Protein AF-A0A6G3XT58-F1 (afdb_monomer_lite)

Structure (mmCIF, N/CA/C/O backbone):
data_AF-A0A6G3XT58-F1
#
_entry.id   AF-A0A6G3XT58-F1
#
loop_
_atom_site.group_PDB
_atom_site.id
_atom_site.type_symbol
_atom_site.label_atom_id
_atom_site.label_alt_id
_atom_site.label_comp_id
_atom_site.label_asym_id
_atom_site.label_entity_id
_atom_site.label_seq_id
_atom_site.pdbx_PDB_ins_code
_atom_site.Cartn_x
_atom_site.Cartn_y
_atom_site.Cartn_z
_atom_site.occupancy
_atom_site.B_iso_or_equiv
_atom_site.auth_seq_id
_atom_site.auth_comp_id
_atom_site.auth_asym_id
_atom_site.auth_atom_id
_atom_site.pdbx_PDB_model_num
ATOM 1 N N . GLY A 1 1 ? 39.952 -7.685 -27.315 1.00 60.12 1 GLY A N 1
ATOM 2 C CA . GLY A 1 1 ? 38.799 -6.773 -27.231 1.00 60.12 1 GLY A CA 1
ATOM 3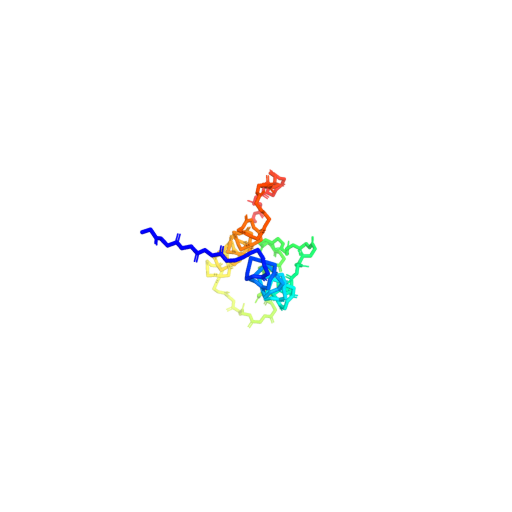 C C . GLY A 1 1 ? 37.572 -7.533 -27.665 1.00 60.12 1 GLY A C 1
ATOM 4 O O . GLY A 1 1 ? 37.712 -8.414 -28.505 1.00 60.12 1 GLY A O 1
ATOM 5 N N . VAL A 1 2 ? 36.422 -7.247 -27.066 1.00 74.62 2 VAL A N 1
ATOM 6 C CA . VAL A 1 2 ? 35.132 -7.770 -27.534 1.00 74.62 2 VAL A CA 1
ATOM 7 C C . VAL A 1 2 ? 34.594 -6.797 -28.580 1.00 74.62 2 VAL A C 1
ATOM 9 O O . VAL A 1 2 ? 34.707 -5.588 -28.391 1.00 74.62 2 VAL A O 1
ATOM 12 N N . TYR A 1 3 ? 34.063 -7.329 -29.677 1.00 81.00 3 TYR A N 1
ATOM 13 C CA . TYR A 1 3 ? 33.441 -6.567 -30.756 1.00 81.00 3 TYR A CA 1
ATOM 14 C C . TYR A 1 3 ? 32.003 -7.058 -30.906 1.00 81.00 3 TYR A C 1
ATOM 16 O O . TYR A 1 3 ? 31.780 -8.264 -30.995 1.00 81.00 3 TYR A O 1
ATOM 24 N N . ILE A 1 4 ? 31.054 -6.126 -30.900 1.00 91.06 4 ILE A N 1
ATOM 25 C CA . ILE A 1 4 ? 29.629 -6.370 -31.135 1.00 91.06 4 ILE A CA 1
ATOM 26 C C . ILE A 1 4 ? 29.226 -5.673 -32.438 1.00 91.06 4 ILE A C 1
ATOM 28 O O . ILE A 1 4 ? 29.819 -4.654 -32.791 1.00 91.06 4 ILE A O 1
ATOM 32 N N . CYS A 1 5 ? 28.290 -6.266 -33.177 1.00 95.56 5 CYS A N 1
ATOM 33 C CA . CYS A 1 5 ? 27.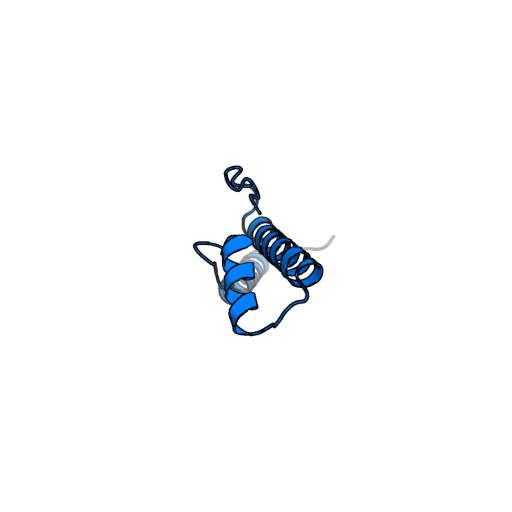806 -5.742 -34.451 1.00 95.56 5 CYS A CA 1
ATOM 34 C C . CYS A 1 5 ? 26.611 -4.797 -34.249 1.00 95.56 5 CYS A C 1
ATOM 36 O O . CYS A 1 5 ? 25.879 -4.974 -33.280 1.00 95.56 5 CYS A O 1
ATOM 38 N N . ASP A 1 6 ? 26.386 -3.842 -35.156 1.00 93.31 6 ASP A N 1
ATOM 39 C CA . ASP A 1 6 ? 25.275 -2.881 -35.029 1.00 93.31 6 ASP A CA 1
ATOM 40 C C . ASP A 1 6 ? 23.900 -3.579 -35.067 1.00 93.31 6 ASP A C 1
ATOM 42 O O . ASP A 1 6 ? 23.064 -3.336 -34.208 1.00 93.31 6 ASP A O 1
ATOM 46 N N . GLU A 1 7 ? 23.717 -4.567 -35.949 1.00 94.75 7 GLU A N 1
AT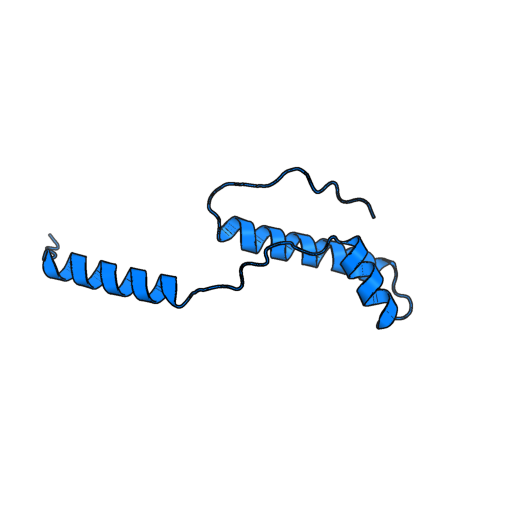OM 47 C CA . GLU A 1 7 ? 22.501 -5.405 -36.001 1.00 94.75 7 GLU A CA 1
ATOM 48 C C . GLU A 1 7 ? 22.250 -6.152 -34.680 1.00 94.75 7 GLU A C 1
ATOM 50 O O . GLU A 1 7 ? 21.119 -6.308 -34.231 1.00 94.75 7 GLU A O 1
ATOM 55 N N . CYS A 1 8 ? 23.325 -6.589 -34.025 1.00 95.31 8 CYS A N 1
ATOM 56 C CA . CYS A 1 8 ? 23.265 -7.280 -32.747 1.00 95.31 8 CYS A CA 1
ATOM 57 C C . CYS A 1 8 ? 22.806 -6.323 -31.637 1.00 95.31 8 CYS A C 1
ATOM 59 O O . CYS A 1 8 ? 22.152 -6.763 -30.696 1.00 95.31 8 CYS A O 1
ATOM 61 N N . ILE A 1 9 ? 23.165 -5.035 -31.726 1.00 94.62 9 ILE A N 1
ATOM 62 C CA . ILE A 1 9 ? 22.730 -3.999 -30.782 1.00 94.62 9 ILE A CA 1
ATOM 63 C C . ILE A 1 9 ? 21.233 -3.752 -30.964 1.00 94.62 9 ILE A C 1
ATOM 65 O O . ILE A 1 9 ? 20.507 -3.740 -29.974 1.00 94.62 9 ILE A O 1
ATOM 69 N N . ASP A 1 10 ? 20.777 -3.627 -32.208 1.00 94.62 10 ASP A N 1
ATOM 70 C CA . ASP A 1 10 ? 19.367 -3.402 -32.527 1.00 94.62 10 ASP A CA 1
ATOM 71 C C . ASP A 1 10 ? 18.494 -4.574 -32.066 1.00 94.62 10 ASP A C 1
ATOM 73 O O . ASP A 1 10 ? 17.510 -4.362 -31.362 1.00 94.62 10 ASP A O 1
ATOM 77 N N . LEU A 1 11 ? 18.919 -5.812 -32.344 1.00 93.69 11 LEU A N 1
ATOM 78 C CA . LEU A 1 11 ? 18.224 -7.012 -31.874 1.00 93.69 11 LEU A CA 1
ATOM 79 C C . LEU A 1 11 ? 18.199 -7.101 -30.340 1.00 93.69 11 LEU A C 1
ATOM 81 O O . LEU A 1 11 ? 17.187 -7.477 -29.757 1.00 93.69 11 LEU A O 1
ATOM 85 N N . CYS A 1 12 ? 19.299 -6.752 -29.663 1.00 94.00 12 CYS A N 1
ATOM 86 C CA . CYS A 1 12 ? 19.307 -6.711 -28.198 1.00 94.00 12 CYS A CA 1
ATOM 87 C C . CYS A 1 12 ? 18.322 -5.668 -27.658 1.00 94.00 12 CYS A C 1
ATOM 89 O O . CYS A 1 12 ? 17.662 -5.932 -26.658 1.00 94.00 12 CYS A O 1
ATOM 91 N N . ASN A 1 13 ? 18.234 -4.499 -28.295 1.00 91.75 13 ASN A N 1
ATOM 92 C CA . ASN A 1 13 ? 17.307 -3.450 -27.882 1.00 91.75 13 ASN A CA 1
ATOM 93 C C . ASN A 1 13 ? 15.849 -3.882 -28.084 1.00 91.75 13 ASN A C 1
ATOM 95 O O . ASN A 1 13 ? 15.052 -3.687 -27.175 1.00 91.75 13 ASN A O 1
ATOM 99 N N . GLU A 1 14 ? 15.523 -4.523 -29.210 1.00 93.56 14 GLU A N 1
ATOM 100 C CA . GLU A 1 14 ? 14.183 -5.061 -29.487 1.00 93.56 14 GLU A CA 1
ATOM 101 C C . GLU A 1 14 ? 13.762 -6.089 -28.425 1.00 93.56 14 GLU A C 1
ATOM 103 O O . GLU A 1 14 ? 12.698 -5.953 -27.827 1.00 93.56 14 GLU A O 1
ATOM 108 N N . ILE A 1 15 ? 14.641 -7.041 -28.091 1.00 91.62 15 ILE A N 1
ATOM 109 C CA . ILE A 1 15 ? 14.386 -8.035 -27.033 1.00 91.62 15 ILE A CA 1
ATOM 110 C C . ILE A 1 15 ? 14.151 -7.358 -25.672 1.00 91.62 15 ILE A C 1
ATOM 112 O O . ILE A 1 15 ? 13.265 -7.757 -24.922 1.00 91.62 15 ILE A O 1
ATOM 116 N N . ILE A 1 16 ? 14.934 -6.329 -25.329 1.00 88.69 16 ILE A N 1
ATOM 117 C CA . ILE A 1 16 ? 14.772 -5.599 -24.061 1.00 88.69 16 ILE A CA 1
ATOM 118 C C . ILE A 1 16 ? 13.437 -4.842 -24.023 1.00 88.69 16 ILE A C 1
ATOM 120 O O . ILE A 1 16 ? 12.786 -4.804 -22.978 1.00 88.69 16 ILE A O 1
ATOM 124 N N . GLU A 1 17 ? 13.039 -4.224 -25.134 1.00 86.75 17 GLU A N 1
ATOM 125 C CA . GLU A 1 17 ? 11.776 -3.491 -25.237 1.00 86.75 17 GLU A CA 1
ATOM 126 C C . GLU A 1 17 ? 10.563 -4.424 -25.149 1.00 86.75 17 GLU A C 1
ATOM 128 O O . GLU A 1 17 ? 9.604 -4.092 -24.449 1.00 86.75 17 GLU A O 1
ATOM 133 N N . GLU A 1 18 ? 10.615 -5.596 -25.788 1.00 83.56 18 GLU A N 1
ATOM 134 C CA . GLU A 1 18 ? 9.567 -6.618 -25.691 1.00 83.56 18 GLU A CA 1
ATOM 135 C C . GLU A 1 18 ? 9.399 -7.126 -24.251 1.00 83.56 18 GLU A C 1
ATOM 137 O O . GLU A 1 18 ? 8.286 -7.114 -23.723 1.00 83.56 18 GLU A O 1
ATOM 142 N N . GLU A 1 19 ? 10.491 -7.470 -23.563 1.00 78.56 19 GLU A N 1
ATOM 143 C CA . GLU A 1 19 ? 10.460 -7.925 -22.162 1.00 78.56 19 GLU A CA 1
ATOM 144 C C . GLU A 1 19 ? 9.918 -6.838 -21.210 1.00 78.56 19 GLU A C 1
ATOM 146 O O . GLU A 1 19 ? 9.147 -7.112 -20.281 1.00 78.56 19 GLU A O 1
ATOM 151 N N . LEU A 1 20 ? 10.277 -5.572 -21.445 1.00 73.44 20 LEU A N 1
ATOM 152 C CA . LEU A 1 20 ? 9.770 -4.445 -20.660 1.00 73.44 20 LEU A CA 1
ATOM 153 C C . LEU A 1 20 ? 8.275 -4.192 -20.920 1.00 73.44 20 LEU A C 1
ATOM 155 O O . LEU A 1 20 ? 7.550 -3.818 -19.998 1.00 73.44 20 LEU A O 1
ATOM 159 N N . ALA A 1 21 ? 7.805 -4.411 -22.150 1.00 70.94 21 ALA A N 1
ATOM 160 C CA . ALA A 1 21 ? 6.400 -4.276 -22.525 1.00 70.94 21 ALA A CA 1
ATOM 161 C C . ALA A 1 21 ? 5.525 -5.429 -21.999 1.00 70.94 21 ALA A C 1
ATOM 163 O O . ALA A 1 21 ? 4.378 -5.190 -21.614 1.00 70.94 21 ALA A O 1
ATOM 164 N N . GLU A 1 22 ? 6.051 -6.658 -21.932 1.00 65.50 22 GLU A N 1
ATOM 165 C CA . GLU A 1 22 ? 5.382 -7.795 -21.280 1.00 65.50 22 GLU A CA 1
ATOM 166 C C . GLU A 1 22 ? 5.267 -7.604 -19.762 1.00 65.50 22 GLU A C 1
ATOM 168 O O . GLU A 1 22 ? 4.307 -8.065 -19.137 1.00 65.50 22 GLU A O 1
ATOM 173 N N . THR A 1 23 ? 6.176 -6.822 -19.178 1.00 57.75 23 THR A N 1
ATOM 174 C CA . THR A 1 23 ? 6.114 -6.364 -17.785 1.00 57.75 23 THR A CA 1
ATOM 175 C C . THR A 1 23 ? 5.147 -5.181 -17.637 1.00 57.75 23 THR A C 1
ATOM 177 O O . THR A 1 23 ? 5.437 -4.198 -16.955 1.00 57.75 23 THR A O 1
ATOM 180 N N . SER A 1 24 ? 3.965 -5.244 -18.268 1.00 55.12 24 SER A N 1
ATOM 181 C CA . SER A 1 24 ? 2.866 -4.318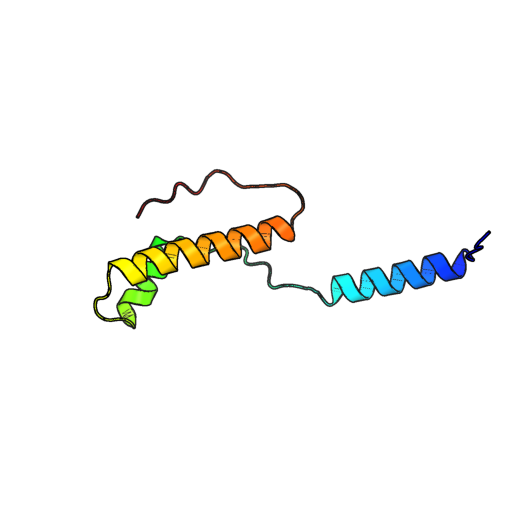 -17.984 1.00 55.12 24 SER A CA 1
ATOM 182 C C . SER A 1 24 ? 2.316 -4.621 -16.585 1.00 55.12 24 SER A C 1
ATOM 184 O O . SER A 1 24 ? 1.250 -5.219 -16.411 1.00 55.12 24 SER A O 1
ATOM 186 N N . GLU A 1 25 ? 3.100 -4.280 -15.568 1.00 59.59 25 GLU A N 1
ATOM 187 C CA . GLU A 1 25 ? 2.723 -4.373 -14.172 1.00 59.59 25 GLU A CA 1
ATOM 188 C C . GLU A 1 25 ? 1.483 -3.506 -13.951 1.00 59.59 25 GLU A C 1
ATOM 190 O O . GLU A 1 25 ? 1.305 -2.443 -14.556 1.00 59.59 25 GLU A O 1
ATOM 195 N N . VAL A 1 26 ? 0.562 -4.020 -13.134 1.00 57.59 26 VAL A N 1
ATOM 196 C CA . VAL A 1 26 ? -0.698 -3.352 -12.812 1.00 57.59 26 VAL A CA 1
ATOM 197 C C . VAL A 1 26 ? -0.362 -2.003 -12.180 1.00 57.59 26 VAL A C 1
ATOM 199 O O . VAL A 1 26 ? -0.088 -1.913 -10.984 1.00 57.59 26 VAL A O 1
ATOM 202 N N . ARG A 1 27 ? -0.384 -0.938 -12.984 1.00 58.44 27 ARG A N 1
ATOM 203 C CA . ARG A 1 27 ? -0.264 0.430 -12.485 1.00 58.44 27 ARG A CA 1
ATOM 204 C C . ARG A 1 27 ? -1.552 0.747 -11.745 1.00 58.44 27 ARG A C 1
ATOM 206 O O . ARG A 1 27 ? -2.560 1.096 -12.349 1.00 58.44 27 ARG A O 1
ATOM 213 N N . TRP A 1 28 ? -1.526 0.587 -10.427 1.00 63.41 28 TRP A N 1
ATOM 214 C CA . TRP A 1 28 ? -2.607 1.062 -9.574 1.00 63.41 28 TRP A CA 1
ATOM 215 C C . TRP A 1 28 ? -2.642 2.590 -9.667 1.00 63.41 28 TRP A C 1
ATOM 217 O O . TRP A 1 28 ? -1.716 3.256 -9.207 1.00 63.41 28 TRP A O 1
ATOM 227 N N . GLU A 1 29 ? -3.674 3.148 -10.296 1.00 68.94 29 GLU A N 1
ATOM 228 C CA . GLU A 1 29 ? -3.817 4.604 -10.452 1.00 68.94 29 GLU A CA 1
ATOM 229 C C . GLU A 1 29 ? -3.918 5.317 -9.099 1.00 68.94 29 GLU A C 1
ATOM 231 O O . GLU A 1 29 ? -3.424 6.434 -8.959 1.00 68.94 29 GLU A O 1
ATOM 236 N N . GLU A 1 30 ? -4.464 4.644 -8.080 1.00 79.00 30 GLU A N 1
ATOM 237 C CA . GLU A 1 30 ? -4.509 5.149 -6.712 1.00 79.00 30 GLU A CA 1
ATOM 238 C C . GLU A 1 30 ? -4.421 3.988 -5.708 1.00 79.00 30 GLU A C 1
ATOM 240 O O . GLU A 1 30 ? -5.169 3.011 -5.788 1.00 79.00 30 GLU A O 1
ATOM 245 N N . LEU A 1 31 ? -3.465 4.064 -4.776 1.00 85.19 31 LEU A N 1
ATOM 246 C CA . LEU A 1 31 ? -3.329 3.080 -3.702 1.00 85.19 31 LEU A CA 1
ATOM 247 C C . LEU A 1 31 ? -4.303 3.422 -2.565 1.00 85.19 31 LEU A C 1
ATOM 249 O O . LEU A 1 31 ? -4.296 4.564 -2.102 1.00 85.19 31 LEU A O 1
ATOM 253 N N . PRO A 1 32 ? -5.083 2.450 -2.054 1.00 90.56 32 PRO A N 1
ATOM 254 C CA . PRO A 1 32 ? -5.997 2.699 -0.946 1.00 90.56 32 PRO A CA 1
ATOM 255 C C . PRO A 1 32 ? -5.215 3.115 0.300 1.00 90.56 32 PRO A C 1
ATOM 257 O O . PRO A 1 32 ? -4.210 2.494 0.655 1.00 90.56 32 PRO A O 1
ATOM 260 N N . LYS A 1 33 ? -5.684 4.149 0.995 1.00 92.00 33 LYS A N 1
ATOM 261 C CA . LYS A 1 33 ? -5.062 4.663 2.216 1.00 92.00 33 LYS A CA 1
ATOM 262 C C . LYS A 1 33 ? -5.111 3.607 3.326 1.00 92.00 33 LYS A C 1
ATOM 264 O O . LYS A 1 33 ? -6.035 2.793 3.371 1.00 92.00 33 LYS A O 1
ATOM 269 N N . PRO A 1 34 ? -4.189 3.645 4.308 1.00 94.81 34 PRO A N 1
ATOM 270 C CA . PRO A 1 34 ? -4.179 2.688 5.418 1.00 94.81 34 PRO A CA 1
ATOM 271 C C . PRO A 1 34 ? -5.521 2.565 6.151 1.00 94.81 34 PRO A C 1
ATOM 273 O O . PRO A 1 34 ? -5.884 1.478 6.586 1.00 94.81 34 PRO A O 1
ATOM 276 N N . ARG A 1 35 ? -6.283 3.655 6.261 1.00 94.44 35 ARG A N 1
ATOM 277 C CA . ARG A 1 35 ? -7.613 3.632 6.874 1.00 94.44 35 ARG A CA 1
ATOM 278 C C . ARG A 1 35 ? -8.630 2.819 6.069 1.00 94.44 35 ARG A C 1
ATOM 280 O O . ARG A 1 35 ? -9.385 2.058 6.657 1.00 94.44 35 ARG A O 1
ATOM 287 N N . GLU A 1 36 ? -8.608 2.917 4.746 1.00 94.12 36 GLU A N 1
ATOM 288 C CA . GLU A 1 36 ? -9.499 2.147 3.868 1.00 94.12 36 GLU A CA 1
ATOM 289 C C . GLU A 1 36 ? -9.166 0.650 3.932 1.00 94.12 36 GLU A C 1
ATOM 291 O O . GLU A 1 36 ? -10.058 -0.194 3.998 1.00 94.12 36 GLU A O 1
ATOM 296 N N . ILE A 1 37 ? -7.871 0.314 4.011 1.00 94.62 37 ILE A N 1
ATOM 297 C CA . ILE A 1 37 ? -7.407 -1.065 4.226 1.00 94.62 37 ILE A CA 1
ATOM 298 C C . ILE A 1 37 ? -7.871 -1.580 5.598 1.00 94.62 37 ILE A C 1
ATOM 300 O O . ILE A 1 37 ? -8.316 -2.722 5.716 1.00 94.62 37 ILE A O 1
ATOM 304 N N . TYR A 1 38 ? -7.803 -0.741 6.632 1.00 96.00 38 TYR A N 1
ATOM 305 C CA . TYR A 1 38 ? -8.256 -1.087 7.975 1.00 96.00 38 TYR A CA 1
ATOM 306 C C . TYR A 1 38 ? -9.760 -1.373 8.020 1.00 96.00 38 TYR A C 1
ATOM 308 O O . TYR A 1 38 ? -10.169 -2.412 8.535 1.00 96.00 38 TYR A O 1
ATOM 316 N N . GLU A 1 39 ? -10.571 -0.475 7.455 1.00 95.81 39 GLU A N 1
ATOM 317 C CA . GLU A 1 39 ? -12.031 -0.601 7.380 1.00 95.81 39 GLU A CA 1
ATOM 318 C C . GLU A 1 39 ? -12.439 -1.844 6.579 1.00 95.81 39 GLU A C 1
ATOM 320 O O . GLU A 1 39 ? -13.337 -2.583 6.985 1.00 95.81 39 GLU A O 1
ATOM 325 N N . PHE A 1 40 ? -11.719 -2.152 5.497 1.00 95.94 40 PHE A N 1
ATOM 326 C CA . PHE A 1 40 ? -11.902 -3.404 4.770 1.00 95.94 40 PHE A CA 1
ATOM 327 C C . PHE A 1 40 ? -11.631 -4.624 5.661 1.00 95.94 40 PHE A C 1
ATOM 329 O O . PHE A 1 40 ? -12.437 -5.5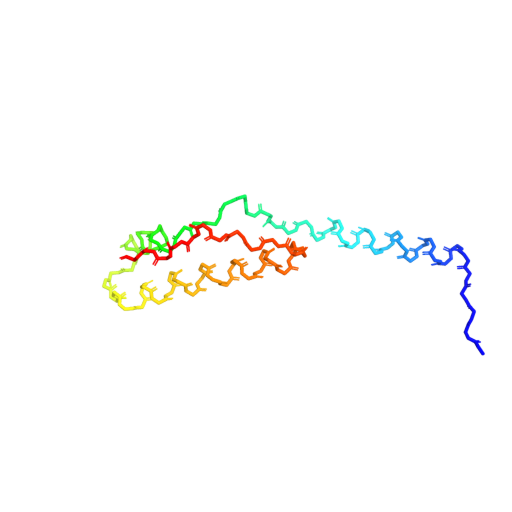54 5.693 1.00 95.94 40 PHE A O 1
ATOM 336 N N . LEU A 1 41 ? -10.532 -4.623 6.425 1.00 96.31 41 LEU A N 1
ATOM 337 C CA . LEU A 1 41 ? -10.190 -5.717 7.338 1.00 96.31 41 LEU A CA 1
ATOM 338 C C . LEU A 1 41 ? -11.207 -5.883 8.472 1.00 96.31 41 LEU A C 1
ATOM 340 O O . LEU A 1 41 ? -11.417 -7.011 8.9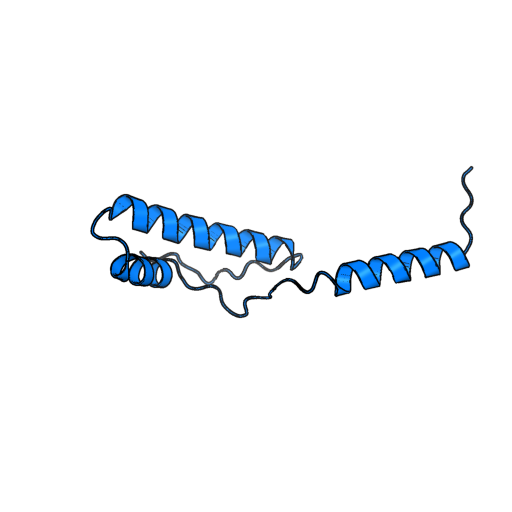13 1.00 96.31 41 LEU A O 1
ATOM 344 N N . GLU A 1 42 ? -11.872 -4.817 8.922 1.00 96.00 42 GLU A N 1
ATOM 345 C CA . GLU A 1 42 ? -12.920 -4.913 9.949 1.00 96.00 42 GLU A CA 1
ATOM 346 C C . GLU A 1 42 ? -14.095 -5.803 9.528 1.00 96.00 42 GLU A C 1
ATOM 348 O O . GLU A 1 42 ? -14.685 -6.476 10.373 1.00 96.00 42 GLU A O 1
ATOM 353 N N . GLY A 1 43 ? -14.401 -5.866 8.228 1.00 96.25 43 GLY A N 1
ATOM 354 C CA . GLY A 1 43 ? -15.466 -6.717 7.694 1.00 96.25 43 GLY A CA 1
ATOM 355 C C . GLY A 1 43 ? -15.164 -8.220 7.744 1.00 96.25 43 GLY A C 1
ATOM 356 O O . GLY A 1 43 ? -16.088 -9.028 7.663 1.00 96.25 43 GLY A O 1
ATOM 357 N N . TYR A 1 44 ? -13.891 -8.606 7.892 1.00 96.31 44 TYR A N 1
ATOM 358 C CA . TYR A 1 44 ? -13.446 -10.006 7.807 1.00 96.31 44 TYR A CA 1
ATOM 359 C C . TYR A 1 44 ? -12.682 -10.489 9.044 1.00 96.31 44 TYR A C 1
ATOM 361 O O . TYR A 1 44 ? -12.660 -11.686 9.331 1.00 96.31 44 TYR A O 1
ATOM 369 N N . VAL A 1 45 ? -12.048 -9.580 9.786 1.00 94.94 45 VAL A N 1
ATOM 370 C CA . VAL A 1 45 ? -11.187 -9.880 10.932 1.00 94.94 45 VAL A CA 1
ATOM 371 C C . VAL A 1 45 ? -11.768 -9.227 12.180 1.00 94.94 45 VAL A C 1
ATOM 373 O O . VAL A 1 45 ? -11.666 -8.019 12.394 1.00 94.94 45 VAL A O 1
ATOM 376 N N . VAL A 1 46 ? -12.361 -10.054 13.040 1.00 95.56 46 VAL A N 1
ATOM 377 C CA . VAL A 1 46 ? -12.953 -9.602 14.303 1.00 95.56 46 VAL A CA 1
ATOM 378 C C . VAL A 1 46 ? -11.857 -9.397 15.354 1.00 95.56 46 VAL A C 1
ATOM 380 O O . VAL A 1 46 ? -11.109 -10.321 15.684 1.00 95.56 46 VAL A O 1
ATOM 383 N N . GLY A 1 47 ? -11.782 -8.184 15.906 1.00 94.69 47 GLY A N 1
ATOM 384 C CA . GLY A 1 47 ? -10.776 -7.786 16.892 1.00 94.69 47 GLY A CA 1
ATOM 385 C C . GLY A 1 47 ? -9.384 -7.586 16.285 1.00 94.69 47 GLY A C 1
ATOM 386 O O . GLY A 1 47 ? -9.244 -7.174 15.139 1.00 94.69 47 GLY A O 1
ATOM 387 N N . GLN A 1 48 ? -8.337 -7.881 17.064 1.00 95.44 48 GLN A N 1
ATOM 388 C CA . GLN A 1 48 ? -6.932 -7.730 16.647 1.00 95.44 48 GLN A CA 1
ATOM 389 C C . GLN A 1 48 ? -6.572 -6.315 16.150 1.00 95.44 48 GLN A C 1
ATOM 391 O O . GLN A 1 48 ? -5.776 -6.157 15.224 1.00 95.44 48 GLN A O 1
ATOM 396 N N . GLU A 1 49 ? -7.107 -5.278 16.800 1.00 96.06 49 GLU A N 1
ATOM 397 C CA . GLU A 1 49 ? -6.868 -3.864 16.460 1.00 96.06 49 GLU A CA 1
ATOM 398 C C . GLU A 1 49 ? -5.383 -3.528 16.195 1.00 96.06 49 GLU A C 1
ATOM 400 O O . GLU A 1 49 ? -5.084 -2.915 15.165 1.00 96.06 49 GLU A O 1
ATOM 405 N N . PRO A 1 50 ? -4.413 -3.976 17.028 1.00 96.44 50 PRO A N 1
ATOM 406 C CA . PRO A 1 50 ? -3.003 -3.678 16.783 1.00 96.44 50 PRO A CA 1
ATOM 407 C C . PRO A 1 50 ? -2.475 -4.305 15.486 1.00 96.44 50 PRO A C 1
ATOM 409 O O . PRO A 1 50 ? -1.659 -3.695 14.796 1.00 96.44 50 PRO A O 1
ATOM 412 N N . ALA A 1 51 ? -2.950 -5.505 15.138 1.00 96.44 51 ALA A N 1
ATOM 413 C CA . ALA A 1 51 ? -2.526 -6.220 13.940 1.00 96.44 51 ALA A CA 1
ATOM 414 C C . ALA A 1 51 ? -3.146 -5.611 12.677 1.00 96.44 51 ALA A C 1
ATOM 416 O O . ALA A 1 51 ? -2.417 -5.361 11.721 1.00 96.44 51 ALA A O 1
ATOM 417 N N . LYS A 1 52 ? -4.451 -5.294 12.692 1.00 96.38 52 LYS A N 1
ATOM 418 C CA . LYS A 1 52 ? -5.129 -4.608 11.575 1.00 96.38 52 LYS A CA 1
ATOM 419 C C . LYS A 1 52 ? -4.441 -3.281 11.249 1.00 96.38 52 LYS A C 1
ATOM 421 O O . LYS A 1 52 ? -4.143 -2.998 10.089 1.00 96.38 52 LYS A O 1
ATOM 426 N N . LYS A 1 53 ? -4.100 -2.502 12.282 1.00 95.62 53 LYS A N 1
ATOM 427 C CA . LYS A 1 53 ? -3.372 -1.233 12.157 1.00 95.62 53 LYS A CA 1
ATOM 428 C C . LYS A 1 53 ? -1.973 -1.419 11.567 1.00 95.62 53 LYS A C 1
ATOM 430 O O . LYS A 1 53 ? -1.611 -0.725 10.617 1.00 95.62 53 LYS A O 1
ATOM 435 N N . ALA A 1 54 ? -1.199 -2.364 12.101 1.00 96.06 54 ALA A N 1
ATOM 436 C CA . ALA A 1 54 ? 0.147 -2.647 11.609 1.00 96.06 54 ALA A CA 1
ATOM 437 C C . ALA A 1 54 ? 0.140 -3.133 10.151 1.00 96.06 54 ALA A C 1
ATOM 439 O O . ALA A 1 54 ? 0.934 -2.653 9.343 1.00 96.06 54 ALA A O 1
ATOM 440 N N . LEU A 1 55 ? -0.780 -4.039 9.805 1.00 96.12 55 LEU A N 1
ATOM 441 C CA . LEU A 1 55 ? -0.900 -4.602 8.464 1.00 96.12 55 LEU A CA 1
ATOM 442 C C . LEU A 1 55 ? -1.282 -3.532 7.440 1.00 96.12 55 LEU A C 1
ATOM 444 O O . LEU A 1 55 ? -0.649 -3.443 6.394 1.00 96.12 55 LEU A O 1
ATOM 448 N N . SER A 1 56 ? -2.252 -2.680 7.770 1.00 95.81 56 SER A N 1
ATOM 449 C CA . SER A 1 56 ? -2.729 -1.630 6.866 1.00 95.81 56 SER A CA 1
ATOM 450 C C . SER A 1 56 ? -1.617 -0.653 6.474 1.00 95.81 56 SER A C 1
ATOM 452 O O . SER A 1 56 ? -1.430 -0.349 5.298 1.00 95.81 56 SER A O 1
ATOM 454 N N . VAL A 1 57 ? -0.808 -0.218 7.447 1.00 95.44 57 VAL A N 1
ATOM 455 C CA . VAL A 1 57 ? 0.344 0.662 7.194 1.00 95.44 57 VAL A CA 1
ATOM 456 C C . VAL A 1 57 ? 1.463 -0.074 6.450 1.00 95.44 57 VAL A C 1
ATOM 458 O O . VAL A 1 57 ? 2.088 0.493 5.553 1.00 95.44 57 VAL A O 1
ATOM 461 N N . ALA A 1 58 ? 1.736 -1.332 6.806 1.00 95.38 58 ALA A N 1
ATOM 462 C CA . ALA A 1 58 ? 2.791 -2.123 6.176 1.00 95.38 58 ALA A CA 1
ATOM 463 C C . ALA A 1 58 ? 2.502 -2.394 4.693 1.00 95.38 58 ALA A C 1
ATOM 465 O O . ALA A 1 58 ? 3.387 -2.204 3.859 1.00 95.38 58 ALA A O 1
ATOM 466 N N . VAL A 1 59 ? 1.270 -2.790 4.368 1.00 93.50 59 VAL A N 1
ATOM 467 C CA . VAL A 1 59 ? 0.818 -3.067 2.998 1.00 93.50 59 VAL A CA 1
ATOM 468 C C . VAL A 1 59 ? 0.840 -1.794 2.159 1.00 93.50 59 VAL A C 1
ATOM 470 O O . VAL A 1 59 ? 1.435 -1.793 1.083 1.00 93.50 59 VAL A O 1
ATOM 473 N N . TYR A 1 60 ? 0.294 -0.692 2.683 1.00 92.81 60 TYR A N 1
ATOM 474 C CA . TYR A 1 60 ? 0.339 0.607 2.013 1.00 92.81 60 TYR A CA 1
ATOM 475 C C . TYR A 1 60 ? 1.769 1.014 1.639 1.00 92.81 60 TYR A C 1
ATOM 477 O O . TYR A 1 60 ? 2.078 1.291 0.482 1.00 92.81 60 TYR A O 1
ATOM 485 N N . ASN A 1 61 ? 2.679 0.984 2.617 1.00 91.44 61 ASN A N 1
ATOM 486 C CA . ASN A 1 61 ? 4.073 1.360 2.401 1.00 91.44 61 ASN A CA 1
ATOM 487 C C . ASN A 1 61 ? 4.816 0.385 1.481 1.00 91.44 61 ASN A C 1
ATOM 489 O O . ASN A 1 61 ? 5.737 0.793 0.773 1.00 91.44 61 ASN A O 1
ATOM 493 N N . HIS A 1 62 ? 4.452 -0.899 1.499 1.00 90.38 62 HIS A N 1
ATOM 494 C CA . HIS A 1 62 ? 5.016 -1.885 0.589 1.00 90.38 62 HIS A CA 1
ATOM 495 C C . HIS A 1 62 ? 4.675 -1.537 -0.858 1.00 90.38 62 HIS A C 1
ATOM 497 O O . HIS A 1 62 ? 5.591 -1.345 -1.654 1.00 90.38 62 HIS A O 1
ATOM 503 N N . TYR A 1 63 ? 3.391 -1.363 -1.174 1.00 87.75 63 TYR A N 1
ATOM 504 C CA . TYR A 1 63 ? 2.965 -1.043 -2.535 1.00 87.75 63 TYR A CA 1
ATOM 505 C C . TYR A 1 63 ? 3.401 0.354 -2.983 1.00 87.75 63 TYR A C 1
ATOM 507 O O . TYR A 1 63 ? 3.811 0.520 -4.128 1.00 87.75 63 TYR A O 1
ATOM 515 N N . LYS A 1 64 ? 3.454 1.332 -2.069 1.00 86.19 64 LYS A N 1
ATOM 516 C CA . LYS A 1 64 ? 4.047 2.648 -2.350 1.00 86.19 64 LYS A CA 1
ATOM 517 C C . LYS A 1 64 ? 5.523 2.540 -2.752 1.00 86.19 64 LYS A C 1
ATOM 519 O O . LYS A 1 64 ? 5.979 3.274 -3.624 1.00 86.19 64 LYS A O 1
ATOM 524 N N . ARG A 1 65 ? 6.285 1.626 -2.135 1.00 83.62 65 ARG A N 1
ATOM 525 C CA . ARG A 1 65 ? 7.687 1.367 -2.503 1.00 83.62 65 ARG A CA 1
ATOM 526 C C . ARG A 1 65 ? 7.812 0.640 -3.840 1.00 83.62 65 ARG A C 1
ATOM 528 O O . ARG A 1 65 ? 8.739 0.954 -4.574 1.00 83.62 65 ARG A O 1
ATOM 535 N N . VAL A 1 66 ? 6.918 -0.305 -4.132 1.00 83.62 66 VAL A N 1
ATOM 536 C CA . VAL A 1 66 ? 6.886 -1.017 -5.422 1.00 83.62 66 VAL A CA 1
ATOM 537 C C . VAL A 1 66 ? 6.659 -0.014 -6.560 1.00 83.62 66 VAL A C 1
ATOM 539 O O . VAL A 1 66 ? 7.551 0.143 -7.388 1.00 83.62 66 VAL A O 1
ATOM 542 N N . GLN A 1 67 ? 5.616 0.822 -6.474 1.00 79.12 67 GLN A N 1
ATOM 543 C CA . GLN A 1 67 ? 5.354 1.874 -7.472 1.00 79.12 67 GLN A CA 1
ATOM 544 C C . GLN A 1 67 ? 6.486 2.893 -7.634 1.00 79.12 67 GLN A C 1
ATOM 546 O O . GLN A 1 67 ? 6.748 3.376 -8.735 1.00 79.12 67 GLN A O 1
ATOM 551 N N . ALA A 1 68 ? 7.153 3.265 -6.539 1.00 74.25 68 ALA A N 1
ATOM 552 C CA . ALA A 1 68 ? 8.283 4.191 -6.593 1.00 74.25 68 ALA A CA 1
ATOM 553 C C . ALA A 1 68 ? 9.554 3.555 -7.184 1.00 74.25 68 ALA A C 1
ATOM 555 O O . ALA A 1 68 ? 10.436 4.280 -7.640 1.00 74.25 68 ALA A O 1
ATOM 556 N N . GLY A 1 69 ? 9.673 2.225 -7.139 1.00 66.75 69 GLY A N 1
ATOM 557 C CA . GLY A 1 69 ? 10.729 1.479 -7.822 1.00 66.75 69 GLY A CA 1
ATOM 558 C C . GLY A 1 69 ? 10.491 1.385 -9.329 1.00 66.75 69 GLY A C 1
ATOM 559 O O . GLY A 1 69 ? 11.454 1.426 -10.088 1.00 66.75 69 GLY A O 1
ATOM 560 N N . GLU A 1 70 ? 9.224 1.328 -9.746 1.00 60.31 70 GLU A N 1
ATOM 561 C CA . GLU A 1 70 ? 8.803 1.303 -11.154 1.00 60.31 70 GLU A CA 1
ATOM 562 C C . GLU A 1 70 ? 8.888 2.693 -11.818 1.00 60.31 70 GLU A C 1
ATOM 564 O O . GLU A 1 70 ? 9.395 2.835 -12.929 1.00 60.31 70 GLU A O 1
ATOM 569 N N . ASN A 1 71 ? 8.447 3.754 -11.131 1.00 54.88 71 ASN A N 1
ATOM 570 C CA . ASN A 1 71 ? 8.573 5.136 -11.602 1.00 54.88 71 ASN A CA 1
ATOM 571 C C . ASN A 1 71 ? 9.842 5.767 -11.010 1.00 54.88 71 ASN A C 1
ATOM 573 O O . ASN A 1 71 ? 9.806 6.310 -9.904 1.00 54.88 71 ASN A O 1
ATOM 577 N N . GLY A 1 72 ? 10.961 5.740 -11.736 1.00 51.97 72 GLY A N 1
ATOM 578 C CA . GLY A 1 72 ? 12.195 6.427 -11.345 1.00 51.97 72 GLY A CA 1
ATOM 579 C C . GLY A 1 72 ? 11.984 7.919 -11.036 1.00 51.97 72 GLY A C 1
ATOM 580 O O . GLY A 1 72 ? 12.081 8.762 -11.919 1.00 51.97 72 GLY A O 1
ATOM 581 N N . GLY A 1 73 ? 11.741 8.246 -9.763 1.00 50.19 73 GLY A N 1
ATOM 582 C CA . GLY A 1 73 ? 11.703 9.609 -9.230 1.00 50.19 73 GLY A CA 1
ATOM 583 C C . GLY A 1 73 ? 10.325 10.280 -9.237 1.00 50.19 73 GLY A C 1
ATOM 584 O O . GLY A 1 73 ? 9.945 10.947 -10.191 1.00 50.19 73 GLY A O 1
ATOM 585 N N . GLY A 1 74 ? 9.622 10.218 -8.103 1.00 48.78 74 GLY A N 1
ATOM 586 C CA . GLY A 1 74 ? 8.427 11.035 -7.878 1.00 48.78 74 GLY A CA 1
ATOM 587 C C . GLY A 1 74 ? 7.646 10.640 -6.631 1.00 48.78 74 GLY A C 1
ATOM 588 O O . GLY A 1 74 ? 6.502 10.215 -6.729 1.00 48.78 74 GLY A O 1
ATOM 589 N N . ALA A 1 75 ? 8.253 10.739 -5.445 1.00 53.72 75 ALA A N 1
ATOM 590 C CA . ALA A 1 75 ? 7.531 10.500 -4.197 1.00 53.72 75 ALA A CA 1
ATOM 591 C C . ALA A 1 75 ? 6.499 11.619 -3.972 1.00 53.72 75 ALA A C 1
ATOM 593 O O . ALA A 1 75 ? 6.857 12.713 -3.529 1.00 53.72 75 ALA A O 1
ATOM 594 N N . ASN A 1 76 ? 5.227 11.342 -4.270 1.00 56.62 76 ASN A N 1
ATOM 595 C CA . ASN A 1 76 ? 4.140 12.255 -3.947 1.00 56.62 76 ASN A CA 1
ATOM 596 C C . ASN A 1 76 ? 4.005 12.345 -2.412 1.00 56.62 76 ASN A C 1
ATOM 598 O O . ASN A 1 76 ? 3.926 11.335 -1.698 1.00 56.62 76 ASN A O 1
ATOM 602 N N . ARG A 1 77 ? 4.126 13.571 -1.895 1.00 55.88 77 ARG A N 1
ATOM 603 C CA . ARG A 1 77 ? 4.386 13.884 -0.476 1.00 55.88 77 ARG A CA 1
ATOM 604 C C . ARG A 1 77 ? 3.097 14.201 0.295 1.00 55.88 77 ARG A C 1
ATOM 606 O O . ARG A 1 77 ? 3.168 14.679 1.423 1.00 55.88 77 ARG A O 1
ATOM 613 N N . GLU A 1 78 ? 1.948 13.931 -0.318 1.00 57.97 78 GLU A N 1
ATOM 614 C CA . GLU A 1 78 ? 0.616 14.338 0.147 1.00 57.97 78 GLU A CA 1
ATOM 615 C C . GLU A 1 78 ? -0.054 13.319 1.090 1.00 57.97 78 GLU A C 1
ATOM 617 O O . GLU A 1 78 ? -1.043 13.640 1.745 1.00 57.97 78 GLU A O 1
ATOM 622 N N . ASP A 1 79 ? 0.523 12.125 1.262 1.00 58.25 79 ASP A N 1
ATOM 623 C CA . ASP A 1 79 ? -0.047 11.079 2.124 1.00 58.25 79 ASP A CA 1
ATOM 624 C C . ASP A 1 79 ? 0.411 11.210 3.580 1.00 58.25 79 ASP A C 1
ATOM 626 O O . ASP A 1 79 ? 1.207 10.408 4.084 1.00 58.25 79 ASP A O 1
ATOM 630 N N . ALA A 1 80 ? -0.082 12.225 4.284 1.00 58.06 80 ALA A N 1
ATOM 631 C CA . ALA A 1 80 ? -0.032 12.202 5.740 1.00 58.06 80 ALA A CA 1
ATOM 632 C C . ALA A 1 80 ? -0.810 10.964 6.230 1.00 58.06 80 ALA A C 1
ATOM 634 O O . ALA A 1 80 ? -2.014 10.847 6.006 1.00 58.06 80 ALA A O 1
ATOM 635 N N . ILE A 1 81 ? -0.106 10.006 6.843 1.00 60.78 81 ILE A N 1
ATOM 636 C CA . ILE A 1 81 ? -0.712 8.783 7.385 1.00 60.78 81 ILE A CA 1
ATOM 637 C C . ILE A 1 81 ? -1.475 9.165 8.655 1.00 60.78 81 ILE A C 1
ATOM 639 O O . ILE A 1 81 ? -0.921 9.155 9.755 1.00 60.78 81 ILE A O 1
ATOM 643 N N . GLU A 1 82 ? -2.740 9.528 8.489 1.00 59.50 82 GLU A N 1
ATOM 644 C CA . GLU A 1 82 ? -3.694 9.648 9.586 1.00 59.50 82 GLU A CA 1
ATOM 645 C C . GLU A 1 82 ? -4.382 8.294 9.795 1.00 59.50 82 GLU A C 1
ATOM 647 O O . GLU A 1 82 ? -4.840 7.652 8.847 1.00 59.50 82 GLU A O 1
ATOM 652 N N . LEU A 1 83 ? -4.368 7.842 11.049 1.00 54.84 83 LEU A N 1
ATOM 653 C CA . LEU A 1 83 ? -4.854 6.543 11.510 1.00 54.84 83 LEU A CA 1
ATOM 654 C C . LEU A 1 83 ? -6.153 6.706 12.285 1.00 54.84 83 LEU A C 1
ATOM 656 O O . LEU A 1 83 ? -6.107 7.443 13.296 1.00 54.84 83 LEU A O 1
#

Sequence (83 aa):
GVYICDECIDLCNEIIEEELAETSEVRWEELPKPREIYEFLEGYVVGQEPAKKALSVAVYNHYKRVQAGENGGGANREDAIEL

Foldseek 3Di:
DDDDDPVRVVVVVVVVVVVVVVPPDPPPPDDDALVVQLVVVVVPPPDPVVVSSVVSVVVSVVVLVVVCVVDPDDNDPPDPRDD

Organism: NCBI:txid2706086

InterPro domains:
  IPR027417 P-loop containing nucleoside triphosphate hydrolase [G3DSA:3.40.50.300] (24-82)
  IPR027417 P-loop containing nucleoside triphosphate hydrolase [SSF52540] (28-71)
  IPR038366 Zinc finger, ClpX C4-type superfamily [G3DSA:6.20.220.10] (1-20)
  IPR050052 ATP-dependent Clp protease ATP-binding subunit ClpX [PTHR48102] (26-68)
  IPR059188 ClpX-like, zinc ribbon domain [PS51902] (1-24)

Secondary structure (DSSP, 8-state):
-----HHHHHHHHHHHHHHHHH------SSPPPHHHHHHHHHTT--S-HHHHHHHHHHHHHHHHHHHHHHTTS----------

Radius of gyration: 20.48 Å; chains: 1; bounding box: 54×24×53 Å

pLDDT: mean 81.41, std 16.12, range [48.78, 96.44]